Protein AF-A0A9D2EDH7-F1 (afdb_monomer_lite)

Structure (mmCIF, N/CA/C/O backbone):
data_AF-A0A9D2EDH7-F1
#
_entry.id   AF-A0A9D2EDH7-F1
#
loop_
_atom_site.group_PDB
_atom_site.id
_atom_site.type_symbol
_atom_site.label_atom_id
_atom_site.label_alt_id
_atom_site.label_comp_id
_atom_site.label_asym_id
_atom_site.label_entity_id
_atom_site.label_seq_id
_atom_site.pdbx_PDB_ins_code
_atom_site.Cartn_x
_atom_site.Cartn_y
_atom_site.Cartn_z
_atom_site.occupancy
_atom_site.B_iso_or_equiv
_atom_site.auth_seq_id
_atom_site.auth_comp_id
_atom_site.auth_asym_id
_atom_site.auth_atom_id
_atom_site.pdbx_PDB_model_num
ATOM 1 N N . MET A 1 1 ? -0.100 -16.264 30.891 1.00 40.41 1 MET A N 1
ATOM 2 C CA . MET A 1 1 ? 0.572 -15.846 29.640 1.00 40.41 1 MET A CA 1
ATOM 3 C C . MET A 1 1 ? 0.369 -16.949 28.599 1.00 40.41 1 MET A C 1
ATOM 5 O O . MET A 1 1 ? 1.327 -17.560 28.152 1.00 40.41 1 MET A O 1
ATOM 9 N N . THR A 1 2 ? -0.898 -17.246 28.278 1.00 41.75 2 THR A N 1
ATOM 10 C CA . THR A 1 2 ? -1.305 -18.497 27.597 1.00 41.75 2 THR A CA 1
ATOM 11 C C . THR A 1 2 ? -2.529 -18.295 26.690 1.00 41.75 2 THR A C 1
ATOM 13 O O . THR A 1 2 ? -3.251 -19.236 26.406 1.00 41.75 2 THR A O 1
ATOM 16 N N . ASP A 1 3 ? -2.782 -17.054 26.263 1.00 40.50 3 ASP A N 1
ATOM 17 C CA . ASP A 1 3 ? -4.053 -16.651 25.629 1.00 40.50 3 ASP A CA 1
ATOM 18 C C . ASP A 1 3 ? -3.892 -16.194 24.160 1.00 40.50 3 ASP A C 1
ATOM 20 O O . ASP A 1 3 ? -4.836 -16.146 23.378 1.00 40.50 3 ASP A O 1
ATOM 24 N N . LEU A 1 4 ? -2.657 -15.909 23.730 1.00 41.38 4 LEU A N 1
ATOM 25 C CA . LEU A 1 4 ? -2.361 -15.531 22.340 1.00 41.38 4 LEU A CA 1
ATOM 26 C C . LEU A 1 4 ? -2.307 -16.744 21.399 1.00 41.38 4 LEU A C 1
ATOM 28 O O . LEU A 1 4 ? -2.693 -16.633 20.237 1.00 41.38 4 LEU A O 1
ATOM 32 N N . THR A 1 5 ? -1.865 -17.903 21.891 1.00 39.19 5 THR A N 1
ATOM 33 C CA . THR A 1 5 ? -1.723 -19.123 21.082 1.00 39.19 5 THR A CA 1
ATOM 34 C C . THR A 1 5 ? -3.093 -19.688 20.706 1.00 39.19 5 THR A C 1
ATOM 36 O O . THR A 1 5 ? -3.356 -19.944 19.535 1.00 39.19 5 THR A O 1
ATOM 39 N N . THR A 1 6 ? -4.017 -19.739 21.667 1.00 38.97 6 THR A N 1
ATOM 40 C CA . THR A 1 6 ? -5.371 -20.286 21.504 1.00 38.97 6 THR A CA 1
ATOM 41 C C . THR A 1 6 ? -6.201 -19.485 20.505 1.00 38.97 6 THR A C 1
ATOM 43 O O . THR A 1 6 ? -6.834 -20.072 19.634 1.00 38.97 6 THR A O 1
ATOM 46 N N . ARG A 1 7 ? -6.137 -18.144 20.564 1.00 36.03 7 ARG A N 1
ATOM 47 C CA . ARG A 1 7 ? -6.851 -17.241 19.642 1.00 36.03 7 ARG A CA 1
ATOM 48 C C . ARG A 1 7 ? -6.322 -17.313 18.208 1.00 36.03 7 ARG A C 1
ATOM 50 O O . ARG A 1 7 ? -7.078 -17.105 17.265 1.00 36.03 7 ARG A O 1
ATOM 57 N N . THR A 1 8 ? -5.035 -17.616 18.039 1.00 46.03 8 THR A N 1
ATOM 58 C CA . THR A 1 8 ? -4.416 -17.783 16.715 1.00 46.03 8 THR A CA 1
ATOM 59 C C . THR A 1 8 ? -4.826 -19.116 16.080 1.00 46.03 8 THR A C 1
ATOM 61 O O . THR A 1 8 ? -5.096 -19.156 14.881 1.00 46.03 8 THR A O 1
ATOM 64 N N . ASP A 1 9 ? -4.962 -20.178 16.883 1.00 43.88 9 ASP A N 1
ATOM 65 C CA . ASP A 1 9 ? -5.429 -21.492 16.421 1.00 43.88 9 ASP A CA 1
ATOM 66 C C . ASP A 1 9 ? -6.933 -21.522 16.099 1.00 43.88 9 ASP A C 1
ATOM 68 O O . ASP A 1 9 ? -7.334 -22.163 15.129 1.00 43.88 9 ASP A O 1
ATOM 72 N N . THR A 1 10 ? -7.781 -20.773 16.818 1.00 39.44 10 THR A N 1
ATOM 73 C CA . THR A 1 10 ? -9.229 -20.720 16.501 1.00 39.44 10 THR A CA 1
ATOM 74 C C . THR A 1 10 ? -9.526 -19.959 15.207 1.00 39.44 10 THR A C 1
ATOM 76 O O . THR A 1 10 ? -10.456 -20.303 14.482 1.00 39.44 10 THR A O 1
ATOM 79 N N . LEU A 1 11 ? -8.711 -18.953 14.876 1.00 48.75 11 LEU A N 1
ATOM 80 C CA . LEU A 1 11 ? -8.813 -18.206 13.619 1.00 48.75 11 LEU A CA 1
ATOM 81 C C . LEU A 1 11 ? -8.411 -19.048 12.392 1.00 48.75 11 LEU A C 1
ATOM 83 O O . LEU A 1 11 ? -8.914 -18.799 11.299 1.00 48.75 11 LEU A O 1
ATOM 87 N N . ARG A 1 12 ? -7.554 -20.066 12.566 1.00 48.41 12 ARG A N 1
ATOM 88 C CA . ARG A 1 12 ? -7.161 -21.002 11.495 1.00 48.41 12 ARG A CA 1
ATOM 89 C C . ARG A 1 12 ? -8.246 -22.019 11.131 1.00 48.41 12 ARG A C 1
ATOM 91 O O . ARG A 1 12 ? -8.222 -22.523 10.018 1.00 48.41 12 ARG A O 1
ATOM 98 N N . ALA A 1 13 ? -9.198 -22.292 12.024 1.00 46.78 13 ALA A N 1
ATOM 99 C CA . ALA A 1 13 ? -10.312 -23.220 11.784 1.00 46.78 13 ALA A CA 1
ATOM 100 C C . ALA A 1 13 ? -11.568 -22.547 11.175 1.00 46.78 13 ALA A C 1
ATOM 102 O O . ALA A 1 13 ? -12.623 -23.165 11.084 1.00 46.78 13 ALA A O 1
ATOM 103 N N . SER A 1 14 ? -11.468 -21.269 10.798 1.00 52.84 14 SER A N 1
ATOM 104 C CA . SER A 1 14 ? -12.546 -20.418 10.269 1.00 52.84 14 SER A CA 1
ATOM 105 C C . SER A 1 14 ? -12.319 -20.069 8.786 1.00 52.84 14 SER A C 1
ATOM 107 O O . SER A 1 14 ? -11.219 -20.309 8.293 1.00 52.84 14 SER A O 1
ATOM 109 N N . PRO A 1 15 ? -13.273 -19.411 8.089 1.00 77.00 15 PRO A N 1
ATOM 110 C CA . PRO A 1 15 ? -13.081 -18.826 6.744 1.00 77.00 15 PRO A CA 1
ATOM 111 C C . PRO A 1 15 ? -11.820 -17.950 6.597 1.00 77.00 15 PRO A C 1
ATOM 113 O O . PRO A 1 15 ? -11.338 -17.714 5.493 1.00 77.00 15 PRO A O 1
ATOM 116 N N . LEU A 1 16 ? -11.233 -17.495 7.712 1.00 77.56 16 LEU A N 1
ATOM 117 C CA . LEU A 1 16 ? -9.932 -16.834 7.712 1.00 77.56 16 LEU A CA 1
ATOM 118 C C . LEU A 1 16 ? -8.767 -17.794 7.407 1.00 77.56 16 LEU A C 1
ATOM 120 O O . LEU A 1 16 ? -7.823 -17.386 6.744 1.00 77.56 16 LEU A O 1
ATOM 124 N N . GLY A 1 17 ? -8.816 -19.050 7.854 1.00 79.25 17 GLY A N 1
ATOM 125 C CA . GLY A 1 17 ? -7.831 -20.078 7.511 1.00 79.25 17 GLY A CA 1
ATOM 126 C C . GLY A 1 17 ? -7.775 -20.340 6.007 1.00 79.25 17 GLY A C 1
ATOM 127 O O . GLY A 1 17 ? -6.693 -20.332 5.428 1.00 79.25 17 GLY A O 1
ATOM 128 N N . GLU A 1 18 ? -8.938 -20.454 5.362 1.00 83.62 18 GLU A N 1
ATOM 129 C CA . GLU A 1 18 ? -9.041 -20.562 3.899 1.00 83.62 18 GLU A CA 1
ATOM 130 C C . GLU A 1 18 ? -8.470 -19.323 3.200 1.00 83.62 18 GLU A C 1
ATOM 132 O O . GLU A 1 18 ? -7.715 -19.444 2.237 1.00 83.62 18 GLU A O 1
ATOM 137 N N . LEU A 1 19 ? -8.747 -18.125 3.728 1.00 84.88 19 LEU A N 1
ATOM 138 C CA . LEU A 1 19 ? -8.198 -16.882 3.189 1.00 84.88 19 LEU A CA 1
ATOM 139 C C . LEU A 1 19 ? -6.666 -16.798 3.316 1.00 84.88 19 LEU A C 1
ATOM 141 O O . LEU A 1 19 ? -6.005 -16.231 2.445 1.00 84.88 19 LEU A O 1
ATOM 145 N N . LEU A 1 20 ? -6.079 -17.343 4.385 1.00 86.94 20 LEU A N 1
ATOM 146 C CA . LEU A 1 20 ? -4.625 -17.333 4.589 1.00 86.94 20 LEU A CA 1
ATOM 147 C C . LEU A 1 20 ? -3.889 -18.203 3.559 1.00 86.94 20 LEU A C 1
ATOM 149 O O . LEU A 1 20 ? -2.807 -17.812 3.106 1.00 86.94 20 LEU A O 1
ATOM 153 N N . GLU A 1 21 ? -4.497 -19.324 3.171 1.00 88.50 21 GLU A N 1
ATOM 154 C CA . GLU A 1 21 ? -3.974 -20.262 2.169 1.00 88.50 21 GLU A CA 1
ATOM 155 C C . GLU A 1 21 ? -4.383 -19.903 0.728 1.00 88.50 21 GLU A C 1
ATOM 157 O O . GLU A 1 21 ? -3.909 -20.522 -0.226 1.00 88.50 21 GLU A O 1
ATOM 162 N N . ALA A 1 22 ? -5.230 -18.885 0.547 1.00 90.00 22 ALA A N 1
ATOM 163 C CA . ALA A 1 22 ? -5.676 -18.437 -0.766 1.00 90.00 22 ALA A CA 1
ATOM 164 C C . ALA A 1 22 ? -4.533 -17.853 -1.621 1.00 90.00 22 ALA A C 1
ATOM 166 O O . ALA A 1 22 ? -3.439 -17.510 -1.150 1.00 90.00 22 ALA A O 1
ATOM 167 N N . ASP A 1 23 ? -4.795 -17.700 -2.918 1.00 92.31 23 ASP A N 1
ATOM 168 C CA . ASP A 1 23 ? -3.845 -17.099 -3.848 1.00 92.31 23 ASP A CA 1
ATOM 169 C C . ASP A 1 23 ? -3.585 -15.604 -3.550 1.00 92.31 23 ASP A C 1
ATOM 171 O O . ASP A 1 23 ? -4.171 -14.983 -2.657 1.00 92.31 23 ASP A O 1
ATOM 175 N N . LEU A 1 24 ? -2.584 -15.016 -4.214 1.00 89.31 24 LEU A N 1
ATOM 176 C CA . LEU A 1 24 ? -2.231 -13.609 -3.980 1.00 89.31 24 LEU A CA 1
ATOM 177 C C . LEU A 1 24 ? -3.380 -12.638 -4.336 1.00 89.31 24 LEU A C 1
ATOM 179 O O . LEU A 1 24 ? -3.650 -11.774 -3.501 1.00 89.31 24 LEU A O 1
ATOM 183 N N . PRO A 1 25 ? -4.074 -12.761 -5.488 1.00 92.62 25 PRO A N 1
ATOM 184 C CA . PRO A 1 25 ? -5.204 -11.891 -5.821 1.00 92.62 25 PRO A CA 1
ATOM 185 C C . PRO A 1 25 ? -6.326 -11.913 -4.779 1.00 92.62 25 PRO A C 1
ATOM 187 O O . PRO A 1 25 ? -6.757 -10.851 -4.335 1.00 92.62 25 PRO A O 1
ATOM 190 N N . THR A 1 26 ? -6.744 -13.095 -4.315 1.00 89.56 26 THR A N 1
ATOM 191 C CA . THR A 1 26 ? -7.807 -13.218 -3.303 1.00 89.56 26 THR A CA 1
ATOM 192 C C . THR A 1 26 ? -7.399 -12.564 -1.985 1.00 89.56 26 THR A C 1
ATOM 194 O O . THR A 1 26 ? -8.181 -11.838 -1.368 1.00 89.56 26 THR A O 1
ATOM 197 N N . ARG A 1 27 ? -6.144 -12.755 -1.560 1.00 92.88 27 ARG A N 1
ATOM 198 C CA . ARG A 1 27 ? -5.616 -12.113 -0.346 1.00 92.88 27 ARG A CA 1
ATOM 199 C C . ARG A 1 27 ? -5.523 -10.594 -0.467 1.00 92.88 27 ARG A C 1
ATOM 201 O O . ARG A 1 27 ? -5.736 -9.912 0.533 1.00 92.88 27 ARG A O 1
ATOM 208 N N . LEU A 1 28 ? -5.207 -10.060 -1.649 1.00 93.50 28 LEU A N 1
ATOM 209 C CA . LEU A 1 28 ? -5.195 -8.614 -1.893 1.00 93.50 28 LEU A CA 1
ATOM 210 C C . LEU A 1 28 ? -6.608 -8.028 -1.858 1.00 93.50 28 LEU A C 1
ATOM 212 O O . LEU A 1 28 ? -6.815 -7.055 -1.143 1.00 93.50 28 LEU A O 1
ATOM 216 N N . ALA A 1 29 ? -7.581 -8.669 -2.510 1.00 87.06 29 ALA A N 1
ATOM 217 C CA . ALA A 1 29 ? -8.979 -8.235 -2.467 1.00 87.06 29 ALA A CA 1
ATOM 218 C C . ALA A 1 29 ? -9.530 -8.211 -1.029 1.00 87.06 29 ALA A C 1
ATOM 220 O O . ALA A 1 29 ? -10.198 -7.265 -0.616 1.00 87.06 29 ALA A O 1
ATOM 221 N N . ALA A 1 30 ? -9.199 -9.220 -0.220 1.00 90.62 30 ALA A N 1
ATOM 222 C CA . ALA A 1 30 ? -9.600 -9.228 1.182 1.00 90.62 30 ALA A CA 1
ATOM 223 C C . ALA A 1 30 ? -8.862 -8.175 2.027 1.00 90.62 30 ALA A C 1
ATOM 225 O O . ALA A 1 30 ? -9.461 -7.592 2.929 1.00 90.62 30 ALA A O 1
ATOM 226 N N . LEU A 1 31 ? -7.581 -7.903 1.747 1.00 92.81 31 LEU A N 1
ATOM 227 C CA . LEU A 1 31 ? -6.852 -6.804 2.386 1.00 92.81 31 LEU A CA 1
ATOM 228 C C . LEU A 1 31 ? -7.490 -5.449 2.052 1.00 92.81 31 LEU A C 1
ATOM 230 O O . LEU A 1 31 ? -7.651 -4.634 2.955 1.00 92.81 31 LEU A O 1
ATOM 234 N N . GLU A 1 32 ? -7.869 -5.221 0.794 1.00 92.25 32 GLU A N 1
ATOM 235 C CA . GLU A 1 32 ? -8.556 -4.006 0.340 1.00 92.25 32 GLU A CA 1
ATOM 236 C C . GLU A 1 32 ? -9.891 -3.819 1.067 1.00 92.25 32 GLU A C 1
ATOM 238 O O . GLU A 1 32 ? -10.104 -2.766 1.666 1.00 92.25 32 GLU A O 1
ATOM 243 N N . ALA A 1 33 ? -10.724 -4.862 1.135 1.00 89.00 33 ALA A N 1
ATOM 244 C CA . ALA A 1 33 ? -11.993 -4.826 1.865 1.00 89.00 33 ALA A CA 1
ATOM 245 C C . ALA A 1 33 ? -11.807 -4.547 3.370 1.00 89.00 33 ALA A C 1
ATOM 247 O O . ALA A 1 33 ? -12.561 -3.782 3.970 1.00 89.00 33 ALA A O 1
ATOM 248 N N . LEU A 1 34 ? -10.780 -5.132 4.000 1.00 92.25 34 LEU A N 1
ATOM 249 C CA . LEU A 1 34 ? -10.452 -4.854 5.402 1.00 92.25 34 LEU A CA 1
ATOM 250 C C . LEU A 1 34 ? -9.949 -3.419 5.599 1.00 92.25 34 LEU A C 1
ATOM 252 O O . LEU A 1 34 ? -10.294 -2.785 6.594 1.00 92.25 34 LEU A O 1
ATOM 256 N N . CYS A 1 35 ? -9.135 -2.901 4.678 1.00 93.75 35 CYS A N 1
ATOM 257 C CA . CYS A 1 35 ? -8.686 -1.512 4.707 1.00 93.75 35 CYS A CA 1
ATOM 258 C C . CYS A 1 35 ? -9.858 -0.541 4.558 1.00 93.75 35 CYS A C 1
ATOM 260 O O . CYS A 1 35 ? -9.907 0.439 5.296 1.00 93.75 35 CYS A O 1
ATOM 262 N N . GLU A 1 36 ? -10.801 -0.826 3.661 1.00 90.94 36 GLU A N 1
ATOM 263 C CA . GLU A 1 36 ? -12.020 -0.038 3.481 1.00 90.94 36 GLU A CA 1
ATOM 264 C C . GLU A 1 36 ? -12.885 -0.051 4.746 1.00 90.94 36 GLU A C 1
ATOM 266 O O . GLU A 1 36 ? -13.255 1.011 5.238 1.00 90.94 36 GLU A O 1
ATOM 271 N 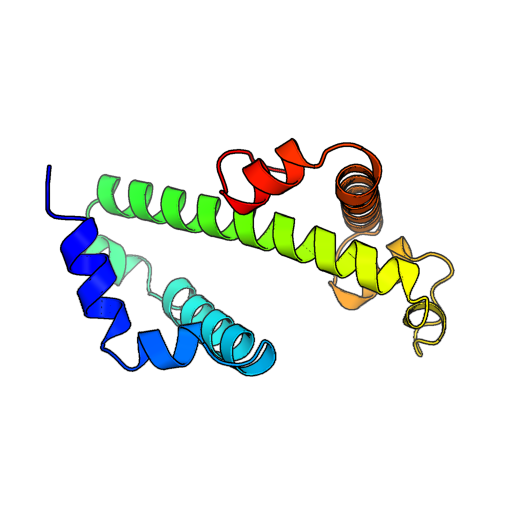N . ALA A 1 37 ? -13.119 -1.224 5.343 1.00 90.81 37 ALA A N 1
ATOM 272 C CA . ALA A 1 37 ? -13.894 -1.343 6.578 1.00 90.81 37 ALA A CA 1
ATOM 273 C C . ALA A 1 37 ? -13.265 -0.582 7.760 1.00 90.81 37 ALA A C 1
ATOM 275 O O . ALA A 1 37 ? -13.981 0.008 8.562 1.00 90.81 37 ALA A O 1
ATOM 276 N N . VAL A 1 38 ? -11.931 -0.586 7.871 1.00 92.62 38 VAL A N 1
ATOM 277 C CA . VAL A 1 38 ? -11.207 0.146 8.927 1.00 92.62 38 VAL A CA 1
ATOM 278 C C . VAL A 1 38 ? -11.178 1.651 8.655 1.00 92.62 38 VAL A C 1
ATOM 280 O O . VAL A 1 38 ? -11.311 2.435 9.584 1.00 92.62 38 VAL A O 1
ATOM 283 N N . ALA A 1 39 ? -10.967 2.072 7.408 1.00 93.75 39 ALA A N 1
ATOM 284 C CA . ALA A 1 39 ? -10.854 3.488 7.055 1.00 93.75 39 ALA A CA 1
ATOM 285 C C . ALA A 1 39 ? -12.213 4.198 6.940 1.00 93.75 39 ALA A C 1
ATOM 287 O O . ALA A 1 39 ? -12.262 5.421 7.043 1.00 93.75 39 ALA A O 1
ATOM 288 N N . GLY A 1 40 ? -13.288 3.446 6.696 1.00 91.69 40 GLY A N 1
ATOM 289 C CA . GLY A 1 40 ? -14.652 3.956 6.567 1.00 91.69 40 GLY A CA 1
ATOM 290 C C . GLY A 1 40 ? -15.397 4.142 7.891 1.00 91.69 40 GLY A C 1
ATOM 291 O O . GLY A 1 40 ? -16.531 4.614 7.862 1.00 91.69 40 GLY A O 1
ATOM 292 N N . GLY A 1 41 ? -14.798 3.771 9.029 1.00 90.69 41 GLY A N 1
ATOM 293 C CA . GLY A 1 41 ? -15.378 4.003 10.353 1.00 90.69 41 GLY A CA 1
ATOM 294 C C . GLY A 1 41 ? -15.549 5.495 10.648 1.00 90.69 41 GLY A C 1
ATOM 295 O O . GLY A 1 41 ? -14.657 6.300 10.369 1.00 90.69 41 GLY A O 1
ATOM 296 N N . ASP A 1 42 ? -16.701 5.879 11.206 1.00 94.44 42 ASP A N 1
ATOM 297 C CA . ASP A 1 42 ? -16.913 7.254 11.655 1.00 94.44 42 ASP A CA 1
ATOM 298 C C . ASP A 1 42 ? -16.157 7.517 12.964 1.00 94.44 42 ASP A C 1
ATOM 300 O O . ASP A 1 42 ? -16.264 6.776 13.943 1.00 94.44 42 ASP A O 1
ATOM 304 N N . ILE A 1 43 ? -15.395 8.611 12.999 1.00 92.81 43 ILE A N 1
ATOM 305 C CA . ILE A 1 43 ? -14.544 8.929 14.148 1.00 92.81 43 ILE A CA 1
ATOM 306 C C . ILE A 1 43 ? -15.342 9.302 15.408 1.00 92.81 43 ILE A C 1
ATOM 308 O O . ILE A 1 43 ? -14.793 9.217 16.507 1.00 92.81 43 ILE A O 1
ATOM 312 N N . GLN A 1 44 ? -16.598 9.748 15.301 1.00 93.88 44 GLN A N 1
ATOM 313 C CA . GLN A 1 44 ? -17.440 9.976 16.482 1.00 93.88 44 GLN A CA 1
ATOM 314 C C . GLN A 1 44 ? -17.938 8.646 17.041 1.00 93.88 44 GLN A C 1
ATOM 316 O O . GLN A 1 44 ? -17.742 8.403 18.230 1.00 93.88 44 GLN A O 1
ATOM 321 N N . ASP A 1 45 ? -18.444 7.753 16.187 1.00 94.75 45 ASP A N 1
ATOM 322 C CA . ASP A 1 45 ? -18.871 6.408 16.601 1.00 94.75 45 ASP A CA 1
ATOM 323 C C . ASP A 1 45 ? -17.728 5.641 17.289 1.00 94.75 45 ASP A C 1
ATOM 325 O O . ASP A 1 45 ? -17.915 5.010 18.333 1.00 94.75 45 ASP A O 1
ATOM 329 N N . GLU A 1 46 ? -16.510 5.736 16.751 1.00 95.12 46 GLU A N 1
ATOM 330 C CA . GLU A 1 46 ? -15.324 5.114 17.343 1.00 95.12 46 GLU A CA 1
ATOM 331 C C . GLU A 1 46 ? -14.950 5.713 18.703 1.00 95.12 46 GLU A C 1
ATOM 333 O O . GLU A 1 46 ? -14.514 4.986 19.596 1.00 95.12 46 GLU A O 1
ATOM 338 N N . ARG A 1 47 ? -15.108 7.028 18.889 1.00 94.31 47 ARG A N 1
ATOM 339 C CA . ARG A 1 47 ? -14.822 7.706 20.167 1.00 94.31 47 ARG A CA 1
ATOM 340 C C . ARG A 1 47 ? -15.881 7.435 21.229 1.00 94.31 47 ARG A C 1
ATOM 342 O O . ARG A 1 47 ? -15.551 7.473 22.414 1.00 94.31 47 ARG A O 1
ATOM 349 N N . ASP A 1 48 ? -17.109 7.157 20.813 1.00 96.75 48 ASP A N 1
ATOM 350 C CA . ASP A 1 48 ? -18.191 6.753 21.707 1.00 96.75 48 ASP A CA 1
ATOM 351 C C . ASP A 1 48 ? -18.003 5.304 22.187 1.00 96.75 48 ASP A C 1
ATOM 353 O O . ASP A 1 48 ? -18.343 4.969 23.324 1.00 96.75 48 ASP A O 1
ATOM 357 N N . GLN A 1 49 ? -17.408 4.446 21.351 1.00 95.88 49 GLN A N 1
ATOM 358 C CA . GLN A 1 49 ? -17.187 3.023 21.642 1.00 95.88 49 GLN A CA 1
ATOM 359 C C . GLN A 1 49 ? -15.810 2.712 22.251 1.00 95.88 49 GLN A C 1
ATOM 361 O O . GLN A 1 49 ? -15.644 1.674 22.901 1.00 95.88 49 GLN A O 1
ATOM 366 N N . HIS A 1 50 ? -14.817 3.582 22.052 1.00 96.19 50 HIS A N 1
ATOM 367 C CA . HIS A 1 50 ? -13.431 3.356 22.460 1.00 96.19 50 HIS A CA 1
ATOM 368 C C . HIS A 1 50 ? -12.803 4.568 23.144 1.00 96.19 50 HIS A C 1
ATOM 370 O O . HIS A 1 50 ? -12.984 5.726 22.774 1.00 96.19 50 HIS A O 1
ATOM 376 N N . THR A 1 51 ? -11.947 4.289 24.120 1.00 96.69 51 THR A N 1
ATOM 377 C CA . THR A 1 51 ? -11.152 5.313 24.798 1.00 96.69 51 THR A CA 1
ATOM 378 C C . THR A 1 51 ? -9.972 5.780 23.938 1.00 96.69 51 THR A C 1
ATOM 380 O O . THR A 1 51 ? -9.426 5.043 23.114 1.00 96.69 51 THR A O 1
ATOM 383 N N . GLY A 1 52 ? -9.480 6.998 24.194 1.00 94.94 52 GLY A N 1
ATOM 384 C CA . GLY A 1 52 ? -8.289 7.536 23.518 1.00 94.94 52 GLY A CA 1
ATOM 385 C C . GLY A 1 52 ? -7.063 6.601 23.548 1.00 94.94 52 GLY A C 1
ATOM 386 O O . GLY A 1 52 ? -6.438 6.394 22.506 1.00 94.94 52 GLY A O 1
ATOM 387 N N . PRO A 1 53 ? -6.709 5.977 24.690 1.00 97.81 53 PRO A N 1
ATOM 388 C CA . PRO A 1 53 ? -5.630 4.990 24.736 1.00 97.81 53 PRO A CA 1
ATOM 389 C C . PRO A 1 53 ? -5.866 3.732 23.884 1.00 97.81 53 PRO A C 1
ATOM 391 O O . PRO A 1 53 ? -4.895 3.145 23.401 1.00 97.81 53 PRO A O 1
ATOM 394 N N . GLU A 1 54 ? -7.110 3.287 23.696 1.00 96.75 54 GLU A N 1
ATOM 395 C CA . GLU A 1 54 ? -7.432 2.149 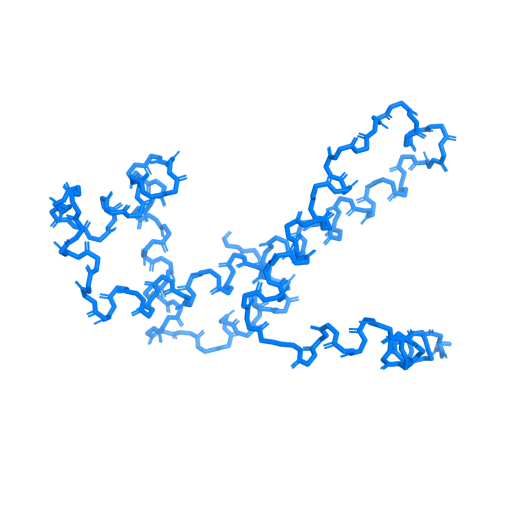22.821 1.00 96.75 54 GLU A CA 1
ATOM 396 C C . GLU A 1 54 ? -7.238 2.515 21.350 1.00 96.75 54 GLU A C 1
ATOM 398 O O . GLU A 1 54 ? -6.540 1.788 20.635 1.00 96.75 54 GLU A O 1
ATOM 403 N N . LEU A 1 55 ? -7.723 3.688 20.933 1.00 95.88 55 LEU A N 1
ATOM 404 C CA . LEU A 1 55 ? -7.495 4.229 19.589 1.00 95.88 55 LEU A CA 1
ATOM 405 C C . LEU A 1 55 ? -5.998 4.458 19.317 1.00 95.88 55 LEU A C 1
ATOM 407 O O . LEU A 1 55 ? -5.490 4.119 18.248 1.00 95.88 55 LEU A O 1
ATOM 411 N N . GLY A 1 56 ? -5.241 4.924 20.316 1.00 96.75 56 GLY A N 1
ATOM 412 C CA . GLY A 1 56 ? -3.782 5.033 20.229 1.00 96.75 56 GLY A CA 1
ATOM 413 C C . GLY A 1 56 ? -3.092 3.684 19.983 1.00 96.75 56 GLY A C 1
ATOM 414 O O . GLY A 1 56 ? -2.204 3.577 19.134 1.00 96.75 56 GLY A O 1
ATOM 415 N N . ARG A 1 57 ? -3.521 2.613 20.667 1.00 97.56 57 ARG A N 1
ATOM 416 C CA . ARG A 1 57 ? -3.003 1.252 20.417 1.00 97.56 57 ARG A CA 1
ATOM 417 C C . ARG A 1 57 ? -3.426 0.720 19.049 1.00 97.56 57 ARG A C 1
ATOM 419 O O . ARG A 1 57 ? -2.624 0.038 18.405 1.00 97.56 57 ARG A O 1
ATOM 426 N N . ALA A 1 58 ? -4.645 1.014 18.601 1.00 95.62 58 ALA A N 1
ATOM 427 C CA . ALA A 1 58 ? -5.120 0.654 17.267 1.00 95.62 58 ALA A CA 1
ATOM 428 C C . ALA A 1 58 ? -4.263 1.322 16.178 1.00 95.62 58 ALA A C 1
ATOM 430 O O . ALA A 1 58 ? -3.752 0.628 15.297 1.00 95.62 58 ALA A O 1
ATOM 431 N N . SER A 1 59 ? -3.973 2.618 16.321 1.00 95.69 59 SER A N 1
ATOM 432 C CA . SER A 1 59 ? -3.073 3.366 15.433 1.00 95.69 59 SER A CA 1
ATOM 433 C C . SER A 1 59 ? -1.686 2.717 15.325 1.00 95.69 59 SER A C 1
ATOM 435 O O . SER A 1 59 ? -1.196 2.459 14.223 1.00 95.69 59 SER A O 1
ATOM 437 N N . VAL A 1 60 ? -1.079 2.314 16.450 1.00 95.88 60 VAL A N 1
ATOM 438 C CA . VAL A 1 60 ? 0.208 1.588 16.442 1.00 95.88 60 VAL A CA 1
ATOM 439 C C . VAL A 1 60 ? 0.113 0.249 15.697 1.00 95.88 60 VAL A C 1
ATOM 441 O O . VAL A 1 60 ? 1.056 -0.144 15.002 1.00 95.88 60 VAL A O 1
ATOM 444 N N . ARG A 1 61 ? -1.006 -0.478 15.817 1.00 94.56 61 ARG A N 1
ATOM 445 C CA . ARG A 1 61 ? -1.213 -1.750 15.100 1.00 94.56 61 ARG A CA 1
ATOM 446 C C . ARG A 1 61 ? -1.309 -1.533 13.590 1.00 94.56 61 ARG A C 1
ATOM 448 O O . ARG A 1 61 ? -0.655 -2.277 12.855 1.00 94.56 61 ARG A O 1
ATOM 455 N N . VAL A 1 62 ? -2.050 -0.516 13.150 1.00 95.25 62 VAL A N 1
ATOM 456 C CA . VAL A 1 62 ? -2.151 -0.124 11.735 1.00 95.25 62 VAL A CA 1
ATOM 457 C C . VAL A 1 62 ? -0.784 0.303 11.208 1.00 95.25 62 VAL A C 1
ATOM 459 O O . VAL A 1 62 ? -0.326 -0.240 10.207 1.00 95.25 62 VAL A O 1
ATOM 462 N N . HIS A 1 63 ? -0.063 1.165 11.930 1.00 92.88 63 HIS A N 1
ATOM 463 C CA . HIS A 1 63 ? 1.281 1.601 11.546 1.00 92.88 63 HIS A CA 1
ATOM 464 C C . HIS A 1 63 ? 2.236 0.419 11.307 1.00 92.88 63 HIS A C 1
ATOM 466 O O . HIS A 1 63 ? 2.893 0.340 10.268 1.00 92.88 63 HIS A O 1
ATOM 472 N N . ARG A 1 64 ? 2.273 -0.554 12.227 1.00 89.06 64 ARG A N 1
ATOM 473 C CA . ARG A 1 64 ? 3.101 -1.763 12.070 1.00 89.06 64 ARG A CA 1
ATOM 474 C C . ARG A 1 64 ? 2.663 -2.620 10.883 1.00 89.06 64 ARG A C 1
ATOM 476 O O . ARG A 1 64 ? 3.516 -3.205 10.220 1.00 89.06 64 ARG A O 1
ATOM 483 N N . ALA A 1 65 ? 1.362 -2.717 10.608 1.00 91.19 65 ALA A N 1
ATOM 484 C CA . ALA A 1 65 ? 0.864 -3.415 9.424 1.00 91.19 65 ALA A CA 1
ATOM 485 C C . ALA A 1 65 ? 1.312 -2.713 8.132 1.00 91.19 65 ALA A C 1
ATOM 487 O O . ALA A 1 65 ? 1.873 -3.370 7.255 1.00 91.19 65 ALA A O 1
ATOM 488 N N . CYS A 1 66 ? 1.184 -1.386 8.062 1.00 92.38 66 CYS A N 1
ATOM 489 C CA . CYS A 1 66 ? 1.661 -0.578 6.940 1.00 92.38 66 CYS A CA 1
ATOM 490 C C . CYS A 1 66 ? 3.172 -0.720 6.718 1.00 92.38 66 CYS A C 1
ATOM 492 O O . CYS A 1 66 ? 3.608 -0.829 5.573 1.00 92.38 66 CYS A O 1
ATOM 494 N N . ALA A 1 67 ? 3.978 -0.780 7.783 1.00 86.56 67 ALA A N 1
ATOM 495 C CA . ALA A 1 67 ? 5.421 -1.011 7.675 1.00 86.56 67 ALA A CA 1
ATOM 496 C C . ALA A 1 67 ? 5.738 -2.375 7.029 1.00 86.56 67 ALA A C 1
ATOM 498 O O . ALA A 1 67 ? 6.521 -2.445 6.078 1.00 86.56 67 ALA A O 1
ATOM 499 N N . ARG A 1 68 ? 5.057 -3.449 7.463 1.00 84.94 68 ARG A N 1
ATOM 500 C CA . ARG A 1 68 ? 5.200 -4.792 6.865 1.00 84.94 68 ARG A CA 1
ATOM 501 C C . ARG A 1 68 ? 4.809 -4.822 5.394 1.00 84.94 68 ARG A C 1
ATOM 503 O O . ARG A 1 68 ? 5.547 -5.362 4.568 1.00 84.94 68 ARG A O 1
ATOM 510 N N . LEU A 1 69 ? 3.661 -4.228 5.072 1.00 91.25 69 LEU A N 1
ATOM 511 C CA . LEU A 1 69 ? 3.150 -4.147 3.705 1.00 91.25 69 LEU A CA 1
ATOM 512 C C . LEU A 1 69 ? 4.061 -3.293 2.820 1.00 91.25 69 LEU A C 1
ATOM 514 O O . LEU A 1 69 ? 4.318 -3.663 1.679 1.00 91.25 69 LEU A O 1
ATOM 518 N N . THR A 1 70 ? 4.638 -2.216 3.356 1.00 89.12 70 THR A N 1
ATOM 519 C CA . THR A 1 70 ? 5.635 -1.401 2.647 1.00 89.12 70 THR A CA 1
ATOM 520 C C . THR A 1 70 ? 6.874 -2.221 2.308 1.00 89.12 70 THR A C 1
ATOM 522 O O . THR A 1 70 ? 7.327 -2.191 1.165 1.00 89.12 70 THR A O 1
ATOM 525 N N . GLY A 1 71 ? 7.378 -3.019 3.254 1.00 85.50 71 GLY A N 1
ATOM 526 C CA . GLY A 1 71 ? 8.486 -3.932 2.986 1.00 85.50 71 GLY A CA 1
ATOM 527 C C . GLY A 1 71 ? 8.167 -4.965 1.913 1.00 85.50 71 GLY A C 1
ATOM 528 O O . GLY A 1 71 ? 8.978 -5.184 1.015 1.00 85.50 71 GLY A O 1
ATOM 529 N N . LYS A 1 72 ? 6.972 -5.563 1.955 1.00 89.25 72 LYS A N 1
ATOM 530 C CA . LYS A 1 72 ? 6.521 -6.492 0.910 1.00 89.25 72 LYS A CA 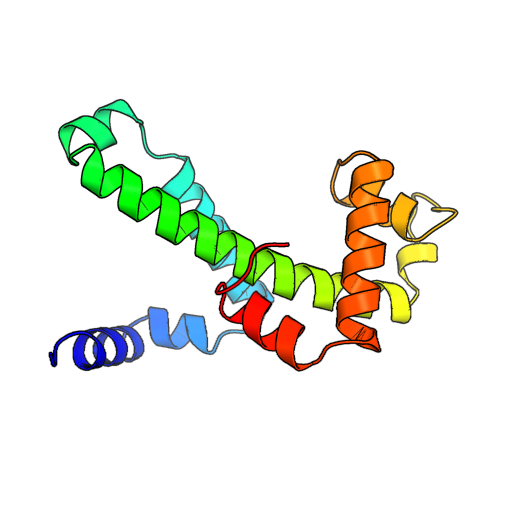1
ATOM 531 C C . LYS A 1 72 ? 6.405 -5.801 -0.453 1.00 89.25 72 LYS A C 1
ATOM 533 O O . LYS A 1 72 ? 6.879 -6.350 -1.444 1.00 89.25 72 LYS A O 1
ATOM 538 N N . ARG A 1 73 ? 5.868 -4.579 -0.494 1.00 93.44 73 ARG A N 1
ATOM 539 C CA . ARG A 1 73 ? 5.772 -3.763 -1.711 1.00 93.44 73 ARG A CA 1
ATOM 540 C C . ARG A 1 73 ? 7.143 -3.473 -2.310 1.00 93.44 73 ARG A C 1
ATOM 542 O O . ARG A 1 73 ? 7.298 -3.585 -3.516 1.00 93.44 73 ARG A O 1
ATOM 549 N N . TYR A 1 74 ? 8.151 -3.161 -1.499 1.00 91.88 74 TYR A N 1
ATOM 550 C CA . TYR A 1 74 ? 9.517 -2.979 -1.999 1.00 91.88 74 TYR A CA 1
ATOM 551 C C . TYR A 1 74 ? 10.092 -4.246 -2.641 1.00 91.88 74 TYR A C 1
ATOM 553 O O . TYR A 1 74 ? 10.779 -4.148 -3.651 1.00 91.88 74 TYR A O 1
ATOM 561 N N . GLN A 1 75 ? 9.761 -5.435 -2.130 1.00 88.50 75 GLN A N 1
ATOM 562 C CA . GLN A 1 75 ? 10.148 -6.685 -2.794 1.00 88.50 75 GLN A CA 1
ATOM 563 C C . GLN A 1 75 ? 9.465 -6.847 -4.153 1.00 88.50 75 GLN A C 1
ATOM 565 O O . GLN A 1 75 ? 10.119 -7.250 -5.108 1.00 88.50 75 GLN A O 1
ATOM 570 N N . TRP A 1 76 ? 8.175 -6.519 -4.255 1.00 94.00 76 TRP A N 1
ATOM 571 C CA . TRP A 1 76 ? 7.467 -6.546 -5.537 1.00 94.00 76 TRP A CA 1
ATOM 572 C C . TRP A 1 76 ? 8.035 -5.534 -6.528 1.00 94.00 76 TRP A C 1
ATOM 574 O O . TRP A 1 76 ? 8.284 -5.906 -7.667 1.00 94.00 76 TRP A O 1
ATOM 584 N N . LEU A 1 77 ? 8.346 -4.313 -6.081 1.00 94.62 77 LEU A N 1
ATOM 585 C CA . LEU A 1 77 ? 8.988 -3.311 -6.931 1.00 94.62 77 LEU A CA 1
ATOM 586 C C . LEU A 1 77 ? 10.349 -3.783 -7.445 1.00 94.62 77 LEU A C 1
ATOM 588 O O . LEU A 1 77 ? 10.684 -3.507 -8.589 1.00 94.62 77 LEU A O 1
ATOM 592 N N . ALA A 1 78 ? 11.131 -4.481 -6.621 1.00 91.75 78 ALA A N 1
ATOM 593 C CA . ALA A 1 78 ? 12.417 -5.021 -7.045 1.00 91.75 78 ALA A CA 1
ATOM 594 C C . ALA A 1 78 ? 12.262 -6.141 -8.092 1.00 91.75 78 ALA A C 1
ATOM 596 O O . ALA A 1 78 ? 13.084 -6.230 -8.999 1.00 91.75 78 ALA A O 1
ATOM 597 N N . VAL A 1 79 ? 11.216 -6.970 -7.979 1.00 92.56 79 VAL A N 1
ATOM 598 C CA . VAL A 1 79 ? 10.884 -8.010 -8.970 1.00 92.56 79 VAL A CA 1
ATOM 599 C C . VAL A 1 79 ? 10.405 -7.384 -10.280 1.00 92.56 79 VAL A C 1
ATOM 601 O O . VAL A 1 79 ? 10.941 -7.723 -11.328 1.00 92.56 79 VAL A O 1
ATOM 604 N N . GLU A 1 80 ? 9.454 -6.447 -10.225 1.00 95.44 80 GLU A N 1
ATOM 605 C CA . GLU A 1 80 ? 8.945 -5.736 -11.407 1.00 95.44 80 GLU A CA 1
ATOM 606 C C . GLU A 1 80 ? 10.073 -4.977 -12.120 1.00 95.44 80 GLU A C 1
ATOM 608 O O . GLU A 1 80 ? 10.194 -5.063 -13.339 1.00 95.44 80 GLU A O 1
ATOM 613 N N . GLU A 1 81 ? 10.959 -4.305 -11.373 1.00 95.31 81 GLU A N 1
ATOM 614 C CA . GLU A 1 81 ? 12.119 -3.619 -11.948 1.00 95.31 81 GLU A CA 1
ATOM 615 C C . GLU A 1 81 ? 12.993 -4.563 -12.780 1.00 95.31 81 GLU A C 1
ATOM 617 O O . GLU A 1 81 ? 13.405 -4.201 -13.884 1.00 95.31 81 GLU A O 1
ATOM 622 N N . THR A 1 82 ? 13.279 -5.751 -12.235 1.00 93.62 82 THR A N 1
ATOM 623 C CA . THR A 1 82 ? 14.131 -6.772 -12.856 1.00 93.62 82 THR A CA 1
ATOM 624 C C . THR A 1 82 ? 13.470 -7.430 -14.065 1.00 93.62 82 THR A C 1
ATOM 626 O O . THR A 1 82 ? 14.169 -7.732 -15.028 1.00 93.62 82 THR A O 1
ATOM 629 N N . ASP A 1 83 ? 12.155 -7.633 -14.032 1.00 94.56 83 ASP A N 1
ATOM 630 C CA . ASP A 1 83 ? 11.392 -8.213 -15.141 1.00 94.56 83 ASP A CA 1
ATOM 631 C C . ASP A 1 83 ? 11.356 -7.291 -16.377 1.00 94.56 83 ASP A C 1
ATOM 633 O O . ASP A 1 83 ? 11.346 -7.753 -17.516 1.00 94.56 83 ASP A O 1
ATOM 637 N N . GLY A 1 84 ? 11.422 -5.971 -16.176 1.00 93.69 84 GLY A N 1
ATOM 638 C CA . GLY A 1 84 ? 11.646 -5.007 -17.259 1.00 93.69 84 GLY A CA 1
ATOM 639 C C . GLY A 1 84 ? 10.419 -4.687 -18.121 1.00 93.69 84 GLY A C 1
ATOM 640 O O . GLY A 1 84 ? 10.451 -3.697 -18.856 1.00 93.69 84 GLY A O 1
ATOM 641 N N . LEU A 1 85 ? 9.314 -5.435 -17.996 1.00 93.69 85 LEU A N 1
ATOM 642 C CA . LEU A 1 85 ? 8.069 -5.191 -18.743 1.00 93.69 85 LEU A CA 1
ATOM 643 C C . LEU A 1 85 ? 7.439 -3.818 -18.449 1.00 93.69 85 LEU A C 1
ATOM 645 O O . LEU A 1 85 ? 6.693 -3.281 -19.263 1.00 93.69 85 LEU A O 1
ATOM 649 N N . TRP A 1 86 ? 7.788 -3.179 -17.331 1.00 94.56 86 TRP A N 1
ATOM 650 C CA . TRP A 1 86 ? 7.379 -1.802 -17.031 1.00 94.56 86 TRP A CA 1
ATOM 651 C C . TRP A 1 86 ? 7.787 -0.795 -18.123 1.00 94.56 86 TRP A C 1
ATOM 653 O O . TRP A 1 86 ? 7.088 0.199 -18.353 1.00 94.56 86 TRP A O 1
ATOM 663 N N . ALA A 1 87 ? 8.897 -1.049 -18.827 1.00 93.06 87 ALA A N 1
ATOM 664 C CA . ALA A 1 87 ? 9.404 -0.181 -19.888 1.00 93.06 87 ALA A CA 1
ATOM 665 C C . ALA A 1 87 ? 8.529 -0.215 -21.153 1.00 93.06 87 ALA A C 1
ATOM 667 O O . ALA A 1 87 ? 8.592 0.711 -21.960 1.00 93.06 87 ALA A O 1
ATOM 668 N N . THR A 1 88 ? 7.690 -1.244 -21.312 1.00 91.88 88 THR A N 1
ATOM 669 C CA . THR A 1 88 ? 6.750 -1.382 -22.435 1.00 91.88 88 THR A CA 1
ATOM 670 C C . THR A 1 88 ? 5.354 -0.854 -22.107 1.00 91.88 88 THR A C 1
ATOM 672 O O . THR A 1 88 ? 4.418 -1.060 -22.878 1.00 91.88 88 THR A O 1
ATOM 675 N N . SER A 1 89 ? 5.175 -0.207 -20.952 1.00 89.06 89 SER A N 1
ATOM 676 C CA . SER A 1 89 ? 3.896 0.406 -20.594 1.00 89.06 89 SER A CA 1
ATOM 677 C C . SER A 1 89 ? 3.533 1.542 -21.558 1.00 89.06 89 SER A C 1
ATOM 679 O O . SER A 1 89 ? 4.400 2.238 -22.084 1.00 89.06 89 SER A O 1
ATOM 681 N N . ALA A 1 90 ? 2.231 1.785 -21.751 1.00 87.62 90 ALA A N 1
ATOM 682 C CA . ALA A 1 90 ? 1.732 2.841 -22.641 1.00 87.62 90 ALA A CA 1
ATOM 683 C C . ALA A 1 90 ? 2.214 4.255 -22.255 1.00 87.62 90 ALA A C 1
ATOM 685 O O . ALA A 1 90 ? 2.240 5.160 -23.088 1.00 87.62 90 ALA A O 1
ATOM 686 N N . PHE A 1 91 ? 2.634 4.443 -21.002 1.00 90.00 91 PHE A N 1
ATOM 687 C CA . PHE A 1 91 ? 3.221 5.685 -20.507 1.00 90.00 91 PHE A CA 1
ATOM 688 C C . PHE A 1 91 ? 4.652 5.942 -21.030 1.00 90.00 91 PHE A C 1
ATOM 690 O O . PHE A 1 91 ? 5.111 7.080 -20.995 1.00 90.00 91 PHE A O 1
ATOM 697 N N . HIS A 1 92 ? 5.352 4.922 -21.546 1.00 90.06 92 HIS A N 1
ATOM 698 C CA . HIS A 1 92 ? 6.734 5.000 -22.051 1.00 90.06 92 HIS A CA 1
ATOM 699 C C . HIS A 1 92 ? 7.722 5.690 -21.077 1.00 90.06 92 HIS A C 1
ATOM 701 O O . HIS A 1 92 ? 8.385 6.676 -21.425 1.00 90.06 92 HIS A O 1
ATOM 707 N N . PRO A 1 93 ? 7.837 5.203 -19.828 1.00 93.25 93 PRO A N 1
ATOM 708 C CA . PRO A 1 93 ? 8.693 5.807 -18.812 1.00 93.25 93 PRO A CA 1
ATOM 709 C C . PRO A 1 93 ? 10.181 5.705 -19.180 1.00 93.25 93 PRO A C 1
ATOM 711 O O . PRO A 1 93 ? 10.686 4.641 -19.524 1.00 93.25 93 PRO A O 1
ATOM 714 N N . ARG A 1 94 ? 10.936 6.800 -19.011 1.00 93.00 94 ARG A N 1
ATOM 715 C CA . ARG A 1 94 ? 12.399 6.812 -19.243 1.00 93.00 94 ARG A CA 1
ATOM 716 C C . ARG A 1 94 ? 13.204 6.098 -18.154 1.00 93.00 94 ARG A C 1
ATOM 718 O O . ARG A 1 94 ? 14.354 5.736 -18.375 1.00 93.00 94 ARG A O 1
ATOM 725 N N . THR A 1 95 ? 12.637 5.972 -16.957 1.00 96.62 95 THR A N 1
ATOM 726 C CA . THR A 1 95 ? 13.256 5.320 -15.798 1.00 96.62 95 THR A CA 1
ATOM 727 C C . THR A 1 95 ? 12.194 4.580 -15.002 1.00 96.62 95 THR A C 1
ATOM 729 O O . THR A 1 95 ? 11.037 5.006 -14.970 1.00 96.62 95 THR A O 1
ATOM 732 N N . TYR A 1 96 ? 12.593 3.536 -14.276 1.00 97.19 96 TYR A N 1
ATOM 733 C CA . TYR A 1 96 ? 11.666 2.799 -13.420 1.00 97.19 96 TYR A CA 1
ATOM 734 C C . TYR A 1 96 ? 11.037 3.681 -12.327 1.00 97.19 96 TYR A C 1
ATOM 736 O O . TYR A 1 96 ? 9.853 3.582 -12.035 1.00 97.19 96 TYR A O 1
ATOM 744 N N . ALA A 1 97 ? 11.782 4.650 -11.785 1.00 97.56 97 ALA A N 1
ATOM 745 C CA . ALA A 1 97 ? 11.221 5.624 -10.848 1.00 97.56 97 ALA A CA 1
ATOM 746 C C . ALA A 1 97 ? 10.114 6.496 -11.477 1.00 97.56 97 ALA A C 1
ATOM 748 O O . ALA A 1 97 ? 9.176 6.876 -10.782 1.00 97.56 97 ALA A O 1
ATOM 749 N N . SER A 1 98 ? 10.192 6.795 -12.781 1.00 97.25 98 SER A N 1
ATOM 750 C CA . SER A 1 98 ? 9.126 7.519 -13.494 1.00 97.25 98 SER A CA 1
ATOM 751 C C . SER A 1 98 ? 7.883 6.649 -13.670 1.00 97.25 98 SER A C 1
ATOM 753 O O . SER A 1 98 ? 6.774 7.144 -13.492 1.00 97.25 98 SER A O 1
ATOM 755 N N . HIS A 1 99 ? 8.073 5.358 -13.967 1.00 97.44 99 HIS A N 1
ATOM 756 C CA . HIS A 1 99 ? 6.993 4.365 -14.002 1.00 97.44 99 HIS A CA 1
ATOM 757 C C . HIS A 1 99 ? 6.260 4.305 -12.661 1.00 97.44 99 HIS A C 1
ATOM 759 O O . HIS A 1 99 ? 5.063 4.559 -12.609 1.00 97.44 99 HIS A O 1
ATOM 765 N N . VAL A 1 100 ? 6.996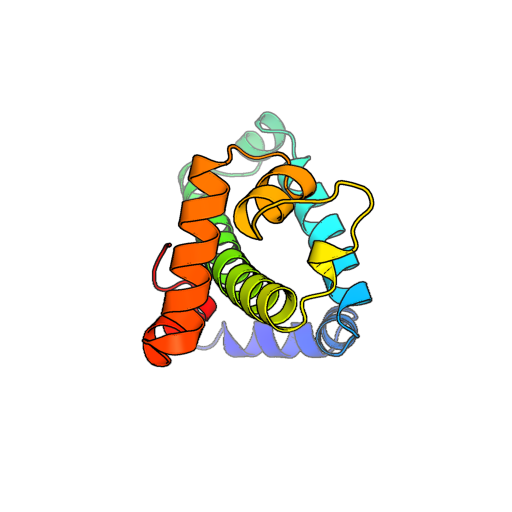 4.088 -11.566 1.00 97.31 100 VAL A N 1
ATOM 766 C CA . VAL A 1 100 ? 6.434 4.005 -10.206 1.00 97.31 100 VAL A CA 1
ATOM 767 C C . VAL A 1 100 ? 5.740 5.305 -9.791 1.00 97.31 100 VAL A C 1
ATOM 769 O O . VAL A 1 100 ? 4.689 5.266 -9.159 1.00 97.31 100 VAL A O 1
ATOM 772 N N . ALA A 1 101 ? 6.299 6.469 -10.139 1.00 97.31 101 ALA A N 1
ATOM 773 C CA . ALA A 1 101 ? 5.656 7.754 -9.861 1.00 97.31 101 ALA A CA 1
ATOM 774 C C . ALA A 1 101 ? 4.278 7.855 -10.532 1.00 97.31 101 ALA A C 1
ATOM 776 O O . ALA A 1 101 ? 3.313 8.278 -9.895 1.00 97.31 101 ALA A O 1
ATOM 777 N N . HIS A 1 102 ? 4.191 7.431 -11.796 1.00 96.69 102 HIS A N 1
ATOM 778 C CA . HIS A 1 102 ? 2.956 7.445 -12.569 1.00 96.69 102 HIS A CA 1
ATOM 779 C C . HIS A 1 102 ? 1.931 6.433 -12.044 1.00 96.69 102 HIS A C 1
ATOM 781 O O . HIS A 1 102 ? 0.803 6.820 -11.751 1.00 96.69 102 HIS A O 1
ATOM 787 N N . THR A 1 103 ? 2.317 5.166 -11.861 1.00 96.06 103 THR A N 1
ATOM 788 C CA . THR A 1 103 ? 1.390 4.096 -11.455 1.00 96.06 103 THR A CA 1
ATOM 789 C C . THR A 1 103 ? 0.887 4.255 -10.021 1.00 96.06 103 THR A C 1
ATOM 791 O O . THR A 1 103 ? -0.256 3.913 -9.736 1.00 96.06 103 THR A O 1
ATOM 794 N N . HIS A 1 104 ? 1.705 4.797 -9.112 1.00 94.31 104 HIS A N 1
ATOM 795 C CA . HIS A 1 104 ? 1.313 5.015 -7.714 1.00 94.31 104 HIS A CA 1
ATOM 796 C C . HIS A 1 104 ? 0.711 6.405 -7.451 1.00 94.31 104 HIS A C 1
ATOM 798 O O . HIS A 1 104 ? 0.306 6.673 -6.320 1.00 94.31 104 HIS A O 1
ATOM 804 N N . GLY A 1 105 ? 0.694 7.311 -8.436 1.00 96.25 105 GLY A N 1
ATOM 805 C CA . GLY A 1 105 ? 0.198 8.680 -8.253 1.00 96.25 105 GLY A CA 1
ATOM 806 C C . GLY A 1 105 ? 1.009 9.504 -7.244 1.00 96.25 105 GLY A C 1
ATOM 807 O O . GLY A 1 105 ? 0.444 10.278 -6.474 1.00 96.25 105 GLY A O 1
ATOM 808 N N . ILE A 1 106 ? 2.335 9.332 -7.211 1.00 96.69 106 ILE A N 1
ATOM 809 C CA . ILE A 1 106 ? 3.231 10.010 -6.258 1.00 96.69 106 ILE A CA 1
ATOM 810 C C . ILE A 1 106 ? 4.275 10.872 -6.966 1.00 96.69 106 ILE A C 1
ATOM 812 O O . ILE A 1 106 ? 4.552 10.724 -8.153 1.00 96.69 106 ILE A O 1
ATOM 816 N N . SER A 1 107 ? 4.922 11.766 -6.213 1.00 97.25 107 SER A N 1
ATOM 817 C CA . SER A 1 107 ? 6.026 12.560 -6.751 1.00 97.25 107 SER A CA 1
ATOM 818 C C . SER A 1 107 ? 7.202 11.678 -7.189 1.00 97.25 107 SER A C 1
ATOM 820 O O . SER A 1 107 ? 7.530 10.673 -6.550 1.00 97.25 107 SER A O 1
ATOM 822 N N . TYR A 1 108 ? 7.916 12.113 -8.231 1.00 96.50 108 TYR A N 1
ATOM 823 C CA . TYR A 1 108 ? 9.130 11.436 -8.697 1.00 96.50 108 TYR A CA 1
ATOM 824 C C . TYR A 1 108 ? 10.189 11.284 -7.595 1.00 96.50 108 TYR A C 1
ATOM 826 O O . TYR A 1 108 ? 10.889 10.273 -7.534 1.00 96.50 108 TYR A O 1
ATOM 834 N N . ARG A 1 109 ? 10.296 12.271 -6.692 1.00 97.25 109 ARG A N 1
ATOM 835 C CA . ARG A 1 109 ? 11.212 12.222 -5.541 1.00 97.25 109 ARG A CA 1
ATOM 836 C C . ARG A 1 109 ? 10.884 11.038 -4.631 1.00 97.25 109 ARG A C 1
ATOM 838 O O . ARG A 1 109 ? 11.787 10.274 -4.294 1.00 97.25 109 ARG A O 1
ATOM 845 N N . ASN A 1 110 ? 9.608 10.863 -4.286 1.00 96.06 110 ASN A N 1
ATOM 846 C CA . ASN A 1 110 ? 9.160 9.757 -3.441 1.00 96.06 110 ASN A CA 1
ATOM 847 C C . ASN A 1 110 ? 9.358 8.414 -4.150 1.00 96.06 110 ASN A C 1
ATOM 849 O O . ASN A 1 110 ? 9.898 7.486 -3.554 1.00 96.06 110 ASN A O 1
ATOM 853 N N . ALA A 1 111 ? 9.011 8.328 -5.437 1.00 96.94 111 ALA A N 1
ATOM 854 C CA . ALA A 1 111 ? 9.228 7.121 -6.229 1.00 96.94 111 ALA A CA 1
ATOM 855 C C . ALA A 1 111 ? 10.717 6.741 -6.308 1.00 96.94 111 ALA A C 1
ATOM 857 O O . ALA A 1 111 ? 11.079 5.590 -6.082 1.00 96.94 111 ALA A O 1
ATOM 858 N N . SER A 1 112 ? 11.600 7.716 -6.536 1.00 96.81 112 SER A N 1
ATOM 859 C CA . SER A 1 112 ? 13.053 7.500 -6.578 1.00 96.81 112 SER A CA 1
ATOM 860 C C . SER A 1 112 ? 13.600 6.992 -5.244 1.00 96.81 112 SER A C 1
ATOM 862 O O . SER A 1 112 ? 14.416 6.070 -5.219 1.00 96.81 112 SER A O 1
ATOM 864 N N . GLN A 1 113 ? 13.136 7.558 -4.126 1.00 95.19 113 GLN A N 1
ATOM 865 C CA . GLN A 1 113 ? 13.503 7.083 -2.793 1.00 95.19 113 GLN A CA 1
ATOM 866 C C . GLN A 1 113 ? 13.020 5.647 -2.562 1.00 95.19 113 GLN A C 1
ATOM 868 O O . GLN A 1 113 ? 13.797 4.821 -2.086 1.00 95.19 113 GLN A O 1
ATOM 873 N N . MET A 1 114 ? 11.777 5.336 -2.936 1.00 94.50 114 MET A N 1
ATOM 874 C CA . MET A 1 114 ? 11.212 3.990 -2.820 1.00 94.50 114 MET A CA 1
ATOM 875 C C . MET A 1 114 ? 11.996 2.961 -3.638 1.00 94.50 114 MET A C 1
ATOM 877 O O . MET A 1 114 ? 12.352 1.915 -3.103 1.00 94.50 114 MET A O 1
ATOM 881 N N . VAL A 1 115 ? 12.308 3.261 -4.902 1.00 95.44 115 VAL A N 1
ATOM 882 C CA . VAL A 1 115 ? 13.096 2.374 -5.774 1.00 95.44 115 VAL A CA 1
ATOM 883 C C . VAL A 1 115 ? 14.495 2.153 -5.202 1.00 95.44 115 VAL A C 1
ATOM 885 O O . VAL A 1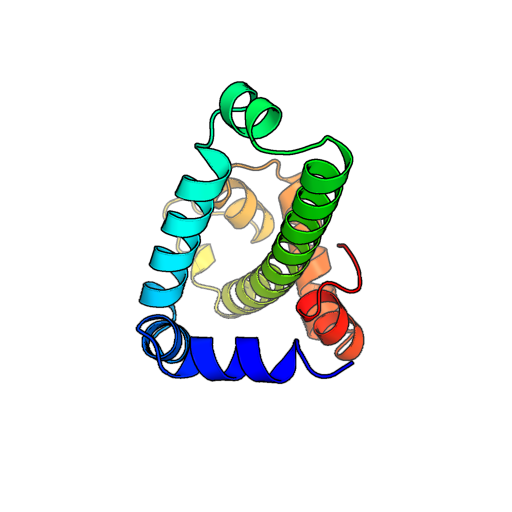 115 ? 14.971 1.022 -5.155 1.00 95.44 115 VAL A O 1
ATOM 888 N N . ARG A 1 116 ? 15.149 3.205 -4.691 1.00 93.50 116 ARG A N 1
ATOM 889 C CA . ARG A 1 116 ? 16.456 3.068 -4.033 1.00 93.50 116 ARG A CA 1
ATOM 890 C C . ARG A 1 116 ? 16.388 2.132 -2.823 1.00 93.50 116 ARG A C 1
ATOM 892 O O . ARG A 1 116 ? 17.232 1.250 -2.708 1.00 93.50 116 ARG A O 1
ATOM 899 N N . LEU A 1 117 ? 15.389 2.302 -1.955 1.00 90.56 117 LEU A N 1
ATOM 900 C CA . LEU A 1 117 ? 15.196 1.439 -0.784 1.00 90.56 117 LEU A CA 1
ATOM 901 C C . LEU A 1 117 ? 14.897 -0.012 -1.190 1.00 90.56 117 LEU A C 1
ATOM 903 O O . LEU A 1 117 ? 15.439 -0.939 -0.595 1.00 90.56 117 LEU A O 1
ATOM 907 N N . ALA A 1 118 ? 14.087 -0.218 -2.230 1.00 91.06 118 ALA A N 1
ATOM 908 C CA . ALA A 1 118 ? 13.800 -1.544 -2.770 1.00 91.06 118 ALA A CA 1
ATOM 909 C C . ALA A 1 118 ? 15.063 -2.257 -3.280 1.00 91.06 118 ALA A C 1
ATOM 911 O O . ALA A 1 118 ? 15.267 -3.432 -2.975 1.00 91.06 118 ALA A O 1
ATOM 912 N N . ARG A 1 119 ? 15.946 -1.538 -3.982 1.00 90.19 119 ARG A N 1
ATOM 913 C CA . ARG A 1 119 ? 17.244 -2.067 -4.431 1.00 90.19 119 ARG A CA 1
ATOM 914 C C . ARG A 1 119 ? 18.155 -2.417 -3.254 1.00 90.19 119 ARG A C 1
ATOM 916 O O . ARG A 1 119 ? 18.644 -3.535 -3.191 1.00 90.19 119 ARG A O 1
ATOM 923 N N . GLN A 1 120 ? 18.295 -1.526 -2.269 1.00 85.88 120 GLN A N 1
ATOM 924 C CA . GLN A 1 120 ? 19.089 -1.796 -1.056 1.00 85.88 120 GLN A CA 1
ATOM 925 C C . GLN A 1 120 ? 18.592 -3.036 -0.298 1.00 85.88 120 GLN A C 1
ATOM 927 O O . GLN A 1 120 ? 19.378 -3.861 0.163 1.00 85.88 120 GLN A O 1
ATOM 932 N N . LEU A 1 121 ? 17.273 -3.216 -0.204 1.00 79.12 121 LEU A N 1
ATOM 933 C CA . LEU A 1 121 ? 16.668 -4.403 0.400 1.00 79.12 121 LEU A CA 1
ATOM 934 C C . LEU A 1 121 ? 16.969 -5.696 -0.354 1.00 79.12 121 LEU A C 1
ATOM 936 O O . LEU A 1 121 ? 17.145 -6.736 0.284 1.00 79.12 121 LEU A O 1
ATOM 940 N N . ARG A 1 122 ? 16.970 -5.639 -1.689 1.00 77.00 122 ARG A N 1
ATOM 941 C CA . ARG A 1 122 ? 17.295 -6.775 -2.555 1.00 77.00 122 ARG A CA 1
ATOM 942 C C . ARG A 1 122 ? 18.774 -7.142 -2.443 1.00 77.00 122 ARG A C 1
ATOM 944 O O . ARG A 1 122 ? 19.088 -8.318 -2.288 1.00 77.00 122 ARG A O 1
ATOM 951 N N . ASP A 1 123 ? 19.642 -6.137 -2.503 1.00 73.38 123 ASP A N 1
ATOM 952 C CA . ASP A 1 123 ? 21.064 -6.322 -2.790 1.00 73.38 123 ASP A CA 1
ATOM 953 C C . ASP A 1 123 ? 21.930 -6.400 -1.521 1.00 73.38 123 ASP A C 1
ATOM 955 O O . ASP A 1 123 ? 22.951 -7.084 -1.521 1.00 73.38 123 ASP A O 1
ATOM 959 N N . GLU A 1 124 ? 21.536 -5.742 -0.422 1.00 62.97 124 GLU A N 1
ATOM 960 C CA . GLU A 1 124 ? 22.473 -5.459 0.676 1.00 62.97 124 GLU A CA 1
ATOM 961 C C . GLU A 1 124 ? 22.072 -6.052 2.036 1.00 62.97 124 GLU A C 1
ATOM 963 O O . GLU A 1 124 ? 22.952 -6.298 2.863 1.00 62.97 124 GLU A O 1
ATOM 968 N N . ILE A 1 125 ? 20.781 -6.294 2.334 1.00 63.41 125 ILE A N 1
ATOM 969 C CA . ILE A 1 125 ? 20.393 -6.588 3.731 1.00 63.41 125 ILE A CA 1
ATOM 970 C C . ILE A 1 125 ? 19.246 -7.609 3.912 1.00 63.41 125 ILE A C 1
ATOM 972 O O . ILE A 1 125 ? 18.112 -7.249 4.256 1.00 63.41 125 ILE A O 1
ATOM 976 N N . PRO A 1 126 ? 19.543 -8.925 3.864 1.00 62.62 126 PRO A N 1
ATOM 977 C CA . PRO A 1 126 ? 18.559 -9.978 4.137 1.00 62.62 126 PRO A CA 1
ATOM 978 C C . PRO A 1 126 ? 17.880 -9.870 5.520 1.00 62.62 126 PRO A C 1
ATOM 980 O O . PRO A 1 126 ? 16.668 -10.079 5.640 1.00 62.62 126 PRO A O 1
ATOM 983 N N . ARG A 1 127 ? 18.630 -9.492 6.573 1.00 62.00 127 ARG A N 1
ATOM 984 C CA . ARG A 1 127 ? 18.100 -9.329 7.949 1.00 62.00 127 ARG A CA 1
ATOM 985 C C . ARG A 1 127 ? 17.184 -8.113 8.101 1.00 62.00 127 ARG A C 1
ATOM 987 O O . ARG A 1 127 ? 16.202 -8.194 8.831 1.00 62.00 127 ARG A O 1
ATOM 994 N N . PHE A 1 128 ? 17.459 -7.016 7.401 1.00 64.38 128 PHE A N 1
ATOM 995 C CA . PHE A 1 128 ? 16.605 -5.826 7.417 1.00 64.38 128 PHE A CA 1
ATOM 996 C C . PHE A 1 128 ? 15.324 -6.090 6.627 1.00 64.38 128 PHE A C 1
ATOM 998 O O . PHE A 1 128 ? 14.249 -5.733 7.092 1.00 64.38 128 PHE A O 1
ATOM 1005 N N . GLY A 1 129 ? 15.393 -6.830 5.514 1.00 62.25 129 GLY A N 1
ATOM 1006 C CA . GLY A 1 129 ? 14.192 -7.324 4.839 1.00 62.25 129 GLY A CA 1
ATOM 1007 C C . GLY A 1 129 ? 13.306 -8.169 5.764 1.00 62.25 129 GLY A C 1
ATOM 1008 O O . GLY A 1 129 ? 12.087 -8.009 5.763 1.00 62.25 129 GLY A O 1
ATOM 1009 N N . ALA A 1 130 ? 13.896 -9.037 6.595 1.00 67.56 130 ALA A N 1
ATOM 1010 C CA . ALA A 1 130 ? 13.150 -9.802 7.597 1.00 67.56 130 ALA A CA 1
ATOM 1011 C C . ALA A 1 130 ? 12.548 -8.914 8.706 1.00 67.56 130 ALA A C 1
ATOM 1013 O O . ALA A 1 130 ? 11.382 -9.093 9.054 1.00 67.56 130 ALA A O 1
ATOM 1014 N N . ALA A 1 131 ? 13.297 -7.932 9.216 1.00 64.56 131 ALA A N 1
ATOM 1015 C CA . ALA A 1 131 ? 12.825 -6.991 10.235 1.00 64.56 131 ALA A CA 1
ATOM 1016 C C . ALA A 1 131 ? 11.701 -6.069 9.717 1.00 64.56 131 ALA A C 1
ATOM 1018 O O . ALA A 1 131 ? 10.678 -5.888 10.379 1.00 64.56 131 ALA A O 1
ATOM 1019 N N . LEU A 1 132 ? 11.827 -5.563 8.488 1.00 66.75 132 LEU A N 1
ATOM 1020 C CA . LEU A 1 132 ? 10.797 -4.760 7.832 1.00 66.75 132 LEU A CA 1
ATOM 1021 C C . LEU A 1 132 ? 9.519 -5.587 7.601 1.00 66.75 132 LEU A C 1
ATOM 1023 O O . LEU A 1 132 ? 8.429 -5.126 7.925 1.00 66.75 132 LEU A O 1
ATOM 1027 N N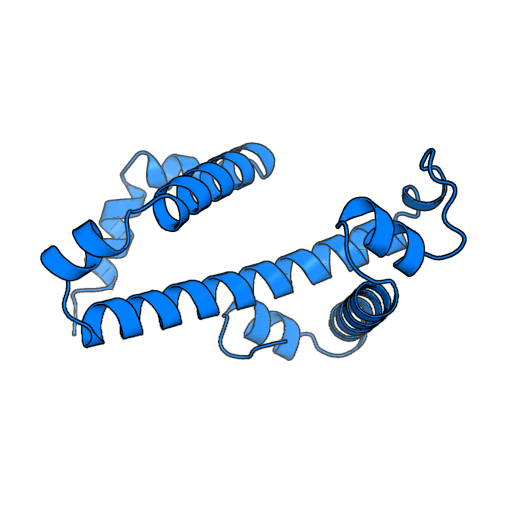 . ARG A 1 133 ? 9.637 -6.854 7.163 1.00 63.78 133 ARG A N 1
ATOM 1028 C CA . ARG A 1 133 ? 8.495 -7.793 7.052 1.00 63.78 133 ARG A CA 1
ATOM 1029 C C . ARG A 1 133 ? 7.869 -8.168 8.394 1.00 63.78 133 ARG A C 1
ATOM 1031 O O . ARG A 1 133 ? 6.691 -8.506 8.426 1.00 63.78 133 ARG A O 1
ATOM 1038 N N . ALA A 1 134 ? 8.622 -8.114 9.488 1.00 68.56 134 ALA A N 1
ATOM 1039 C CA . ALA A 1 134 ? 8.084 -8.282 10.836 1.00 68.56 134 ALA A CA 1
ATOM 1040 C C . ALA A 1 134 ? 7.410 -6.996 11.361 1.00 68.56 134 ALA A C 1
ATOM 1042 O O . ALA A 1 134 ? 6.590 -7.052 12.281 1.00 68.56 134 ALA A O 1
ATOM 1043 N N . GLY A 1 135 ? 7.690 -5.839 10.748 1.00 62.81 135 GLY A N 1
ATOM 1044 C CA . GLY A 1 135 ? 7.188 -4.533 11.178 1.00 62.81 135 GLY A CA 1
ATOM 1045 C C . GLY A 1 135 ? 7.862 -4.061 12.462 1.00 62.81 135 GLY A C 1
ATOM 1046 O O . GLY A 1 135 ? 7.256 -3.327 13.242 1.00 62.81 135 GLY A O 1
ATOM 1047 N N . THR A 1 136 ? 9.081 -4.544 12.717 1.00 67.88 136 THR A N 1
ATOM 1048 C CA . THR A 1 136 ? 9.898 -4.156 13.874 1.00 67.88 136 THR A CA 1
ATOM 1049 C C . THR A 1 136 ? 10.691 -2.879 13.617 1.00 67.88 136 THR A C 1
ATOM 1051 O O . THR A 1 136 ? 11.108 -2.226 14.568 1.00 67.88 136 THR A O 1
ATOM 1054 N N . ILE A 1 137 ? 10.862 -2.510 12.346 1.00 59.19 137 ILE A N 1
ATOM 1055 C CA . ILE A 1 137 ? 11.501 -1.277 11.887 1.00 59.19 137 ILE A CA 1
ATOM 1056 C C . ILE A 1 137 ? 10.623 -0.610 10.823 1.00 59.19 137 ILE A C 1
ATOM 1058 O O . ILE A 1 137 ? 9.900 -1.298 10.096 1.00 59.19 137 ILE A O 1
ATOM 1062 N N . GLY A 1 138 ? 10.662 0.721 10.763 1.00 56.22 138 GLY A N 1
ATOM 1063 C CA . GLY A 1 138 ? 10.026 1.504 9.703 1.00 56.22 138 GLY A CA 1
ATOM 1064 C C . GLY A 1 138 ? 10.952 1.689 8.492 1.00 56.22 138 GLY A C 1
ATOM 1065 O O . GLY A 1 138 ? 12.160 1.476 8.626 1.00 56.22 138 GLY A O 1
ATOM 1066 N N . PRO A 1 139 ? 10.394 2.041 7.321 1.00 51.59 139 PRO A N 1
ATOM 1067 C CA . PRO A 1 139 ? 11.168 2.534 6.183 1.00 51.59 139 PRO A CA 1
ATOM 1068 C C . PRO A 1 139 ? 11.797 3.910 6.450 1.00 51.59 139 PRO A C 1
ATOM 1070 O O . PRO A 1 139 ? 11.255 4.663 7.292 1.00 51.59 139 PRO A O 1
#

Foldseek 3Di:
DPPPVVVVVVCCVDVNVVLVPDDPVSVVVVVVVVCCVVVVDDPVVCVVVDPPVVVVVVVVVVLLVVLLVLLVVLLVLLVCQVVPCLCVDPVNDPDSLSSQCVVVVHDSVVSVVSPVVSCCCVPPDVPVSVCSNSSVDGD

Secondary structure (DSSP, 8-state):
--SHHHHHHHHHTSHHHHHHHS-HHHHHHHHHHHHHHHHTS-HHHHHHHS-HHHHHHHHHHHHHHHHHHHHHHHHHHHHHHHH-GGGGSTT--SSHHHHHHHHHT--HHHHHHHHHHHHHHHHT-HHHHHHHHHTSS--

pLDDT: mean 83.88, std 17.16, range [36.03, 97.81]

InterPro domains:
  IPR003870 Domain of unknown function DUF222 [PF02720] (64-138)

Radius of gyration: 18.47 Å; chains: 1; bounding box: 41×36×52 Å

Sequence (139 aa):
MTDLTTRTDTLRASPLGELLEADLPTRLAALEALCEAVAGGDIQDERDQHTGPELGRASVRVHRACARLTGKRYQWLAVEETDGLWATSAFHPRTYASHVAHTHGISYRNASQMVRLARQLRDEIPRFGAALRAGTIGP

Organism: NCBI:txid2838746